Protein AF-A0A813APQ1-F1 (afdb_monomer)

Solvent-accessible surface area (backbone atoms only — not comparable to full-atom values): 7472 Å² total; per-residue (Å²): 134,88,80,84,84,88,79,77,81,49,75,68,54,46,51,52,50,48,47,60,55,52,60,73,43,93,73,84,52,81,82,40,48,66,54,53,52,49,53,39,50,47,52,50,38,53,44,54,50,46,31,73,78,56,47,75,82,68,55,54,75,66,51,56,49,48,33,51,58,37,24,62,55,40,30,55,52,50,48,64,72,63,60,79,78,65,80,90,48,66,66,58,57,50,52,47,46,50,51,16,41,51,54,22,46,36,74,70,49,53,74,83,46,53,78,72,54,49,60,51,48,52,55,58,61,73,105

pLDDT: mean 87.0, std 11.62, range [50.56, 97.75]

Radius of gyration: 16.37 Å; Cα contacts (8 Å, |Δi|>4): 85; chains: 1; bounding box: 33×30×63 Å

Organism: NCBI:txid1628268

Structure (mmCI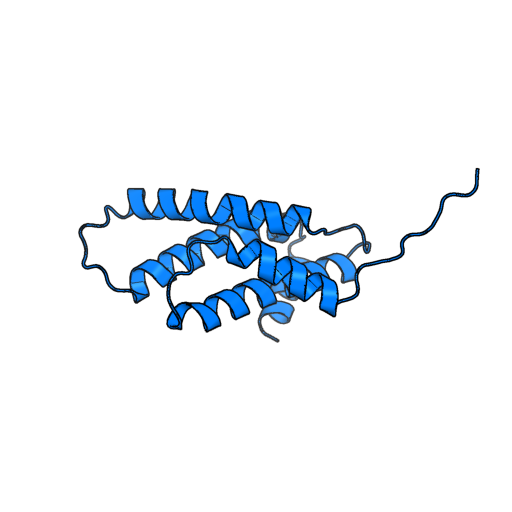F, N/CA/C/O backbone):
data_AF-A0A813APQ1-F1
#
_entry.id   AF-A0A813APQ1-F1
#
loop_
_atom_site.group_PDB
_atom_site.id
_atom_site.type_symbol
_atom_site.label_atom_id
_atom_site.label_alt_id
_atom_site.label_comp_id
_atom_site.label_asym_id
_atom_site.label_entity_id
_atom_site.label_seq_id
_atom_site.pdbx_PDB_ins_code
_atom_site.Cartn_x
_atom_site.Cartn_y
_atom_site.Cartn_z
_atom_site.occupancy
_atom_site.B_iso_or_equiv
_atom_site.auth_seq_id
_atom_site.auth_comp_id
_atom_site.auth_asym_id
_atom_site.auth_atom_id
_atom_site.pdbx_PDB_model_num
ATOM 1 N N . MET A 1 1 ? 0.433 4.811 -38.234 1.00 52.50 1 MET A N 1
ATOM 2 C CA . MET A 1 1 ? -0.232 5.358 -37.031 1.00 52.50 1 MET A CA 1
ATOM 3 C C . MET A 1 1 ? 0.845 5.677 -36.015 1.00 52.50 1 MET A C 1
ATOM 5 O O . MET A 1 1 ? 1.476 4.750 -35.530 1.00 52.50 1 MET A O 1
ATOM 9 N N . SER A 1 2 ? 1.111 6.953 -35.748 1.00 72.06 2 SER A N 1
ATOM 10 C CA . SER A 1 2 ? 1.995 7.348 -34.649 1.00 72.06 2 SER A CA 1
ATOM 11 C C . SER A 1 2 ? 1.192 7.307 -33.350 1.00 72.06 2 SER A C 1
ATOM 13 O O . SER A 1 2 ? 0.225 8.054 -33.196 1.00 72.06 2 SER A O 1
ATOM 15 N N . ALA A 1 3 ? 1.547 6.397 -32.447 1.00 77.12 3 ALA A N 1
ATOM 16 C CA . ALA A 1 3 ? 1.037 6.419 -31.083 1.00 77.12 3 ALA A CA 1
ATOM 17 C C . ALA A 1 3 ? 1.717 7.571 -30.324 1.00 77.12 3 ALA A C 1
ATOM 19 O O . ALA A 1 3 ? 2.928 7.750 -30.440 1.00 77.12 3 ALA A O 1
ATOM 20 N N . TRP A 1 4 ? 0.935 8.369 -29.598 1.00 83.00 4 TRP A N 1
ATOM 21 C CA . TRP A 1 4 ? 1.437 9.457 -28.758 1.00 83.00 4 TRP A CA 1
ATOM 22 C C . TRP A 1 4 ? 1.897 8.892 -27.411 1.00 83.00 4 TRP A C 1
ATOM 24 O O . TRP A 1 4 ? 1.174 8.099 -26.807 1.00 83.00 4 TRP A O 1
ATOM 34 N N . ASP A 1 5 ? 3.080 9.300 -26.949 1.00 82.94 5 ASP A N 1
ATOM 35 C CA . ASP A 1 5 ? 3.606 8.937 -25.632 1.00 82.94 5 ASP A CA 1
ATOM 36 C C . ASP A 1 5 ? 3.201 9.999 -24.598 1.00 82.94 5 ASP A C 1
ATOM 38 O O . ASP A 1 5 ? 3.593 11.162 -24.699 1.00 82.94 5 ASP A O 1
ATOM 42 N N . PHE A 1 6 ? 2.384 9.603 -23.620 1.00 79.81 6 PHE A N 1
ATOM 43 C CA . PHE A 1 6 ? 1.949 10.463 -22.512 1.00 79.81 6 PHE A CA 1
ATOM 44 C C . PHE A 1 6 ? 2.943 10.465 -21.338 1.00 79.81 6 PHE A C 1
ATOM 46 O O . PHE A 1 6 ? 2.725 11.168 -20.350 1.00 79.81 6 PHE A O 1
ATOM 53 N N . GLY A 1 7 ? 4.030 9.698 -21.438 1.00 81.44 7 GLY A N 1
ATOM 54 C CA . GLY A 1 7 ? 5.052 9.584 -20.412 1.00 81.44 7 GLY A CA 1
ATOM 55 C C . GLY A 1 7 ? 4.575 8.852 -19.157 1.00 81.44 7 GLY A C 1
ATOM 56 O O . GLY A 1 7 ? 3.597 8.102 -19.152 1.00 81.44 7 GLY A O 1
ATOM 57 N N . MET A 1 8 ? 5.308 9.067 -18.066 1.00 82.81 8 MET A N 1
ATOM 58 C CA . MET A 1 8 ? 5.075 8.430 -16.771 1.00 82.81 8 MET A CA 1
ATOM 59 C C . MET A 1 8 ? 4.820 9.477 -15.696 1.00 82.81 8 MET A C 1
ATOM 61 O O . MET A 1 8 ? 5.394 10.564 -15.724 1.00 82.81 8 MET A O 1
ATOM 65 N N . LEU A 1 9 ? 4.011 9.111 -14.702 1.00 87.44 9 LEU A N 1
ATOM 66 C CA . LEU A 1 9 ? 3.834 9.923 -13.502 1.00 87.44 9 LEU A CA 1
ATOM 67 C C . LEU A 1 9 ? 5.179 10.138 -12.807 1.00 87.44 9 LEU A C 1
ATOM 69 O O . LEU A 1 9 ? 5.911 9.182 -12.537 1.00 87.44 9 LEU A O 1
ATOM 73 N N . SER A 1 10 ? 5.479 11.386 -12.453 1.00 91.44 10 SER A N 1
ATOM 74 C CA . SER A 1 10 ? 6.609 11.659 -11.569 1.00 91.44 10 SER A CA 1
ATOM 75 C C . SER A 1 10 ? 6.356 11.058 -10.181 1.00 91.44 10 SER A C 1
ATOM 77 O O . SER A 1 10 ? 5.212 10.940 -9.733 1.00 91.44 10 SER A O 1
ATOM 79 N N . LYS A 1 11 ? 7.426 10.742 -9.437 1.00 91.94 11 LYS A N 1
ATOM 80 C CA . LYS A 1 11 ? 7.318 10.242 -8.050 1.00 91.94 11 LYS A CA 1
ATOM 81 C C . LYS A 1 11 ? 6.492 11.180 -7.155 1.00 91.94 11 LYS A C 1
ATOM 83 O O . LYS A 1 11 ? 5.757 10.730 -6.278 1.00 91.94 11 LYS A O 1
ATOM 88 N N . THR A 1 12 ? 6.589 12.489 -7.391 1.00 95.38 12 THR A N 1
ATOM 89 C CA . THR A 1 12 ? 5.837 13.516 -6.657 1.00 95.38 12 THR A CA 1
ATOM 90 C C . THR A 1 12 ? 4.345 13.468 -6.976 1.00 95.38 12 THR A C 1
ATOM 92 O O . THR A 1 12 ? 3.521 13.558 -6.065 1.00 95.38 12 THR A O 1
ATOM 95 N N . GLU A 1 13 ? 3.978 13.319 -8.248 1.00 95.25 13 GLU A N 1
ATOM 96 C CA . GLU A 1 13 ? 2.577 13.187 -8.654 1.00 95.25 13 GLU A CA 1
ATOM 97 C C . GLU A 1 13 ? 1.985 11.870 -8.171 1.00 95.25 13 GLU A C 1
ATOM 99 O O . GLU A 1 13 ? 0.897 11.871 -7.599 1.00 95.25 13 GLU A O 1
ATOM 104 N N . GLU A 1 14 ? 2.718 10.764 -8.314 1.00 95.56 14 GLU A N 1
ATOM 105 C CA . GLU A 1 14 ? 2.303 9.469 -7.784 1.00 95.56 14 GLU A CA 1
ATOM 106 C C . GLU A 1 14 ? 2.024 9.561 -6.283 1.00 95.56 14 GLU A C 1
ATOM 108 O O . GLU A 1 14 ? 0.930 9.205 -5.849 1.00 95.56 14 GLU A O 1
ATOM 113 N N . LYS A 1 15 ? 2.947 10.131 -5.496 1.00 96.50 15 LYS A N 1
ATOM 114 C CA . LYS A 1 15 ? 2.739 10.355 -4.059 1.00 96.50 15 LYS A CA 1
ATOM 115 C C . LYS A 1 15 ? 1.456 11.138 -3.778 1.00 96.50 15 LYS A C 1
ATOM 117 O O . LYS A 1 15 ? 0.695 10.735 -2.900 1.00 96.50 15 LYS A O 1
ATOM 122 N N . ARG A 1 16 ? 1.179 12.212 -4.526 1.00 96.25 16 ARG A N 1
ATOM 123 C CA . ARG A 1 16 ? -0.061 12.998 -4.373 1.00 96.25 16 ARG A CA 1
ATOM 124 C C . ARG A 1 16 ? -1.306 12.163 -4.670 1.00 96.25 16 ARG A C 1
ATOM 126 O O . ARG A 1 16 ? -2.271 12.229 -3.911 1.00 96.25 16 ARG A O 1
ATOM 133 N N . TYR A 1 17 ? -1.284 11.351 -5.726 1.00 96.88 17 TYR A N 1
ATOM 134 C CA . TYR A 1 17 ? -2.394 10.453 -6.042 1.00 96.88 17 TYR A CA 1
ATOM 135 C C . TYR A 1 17 ? -2.588 9.379 -4.971 1.00 96.88 17 TYR A C 1
ATOM 137 O O . TYR A 1 17 ? -3.720 9.160 -4.545 1.00 96.88 17 TYR A O 1
ATOM 145 N N . VAL A 1 18 ? -1.514 8.750 -4.484 1.00 97.12 18 VAL A N 1
ATOM 146 C CA . VAL A 1 18 ? -1.593 7.768 -3.392 1.00 97.12 18 VAL A CA 1
ATOM 147 C C . VAL A 1 18 ? -2.183 8.405 -2.135 1.00 97.12 18 VAL A C 1
ATOM 149 O O . VAL A 1 18 ? -3.128 7.864 -1.564 1.00 97.12 18 VAL A O 1
ATOM 152 N N . GLN A 1 19 ? -1.704 9.590 -1.748 1.00 95.19 19 GLN A N 1
ATOM 153 C CA . GLN A 1 19 ? -2.250 10.350 -0.621 1.00 95.19 19 GLN A CA 1
ATOM 154 C C . GLN A 1 19 ? -3.746 10.621 -0.785 1.00 95.19 19 GLN A C 1
ATOM 156 O O . GLN A 1 19 ? -4.510 10.369 0.146 1.00 95.19 19 GLN A O 1
ATOM 161 N N . ALA A 1 20 ? -4.166 11.103 -1.957 1.00 93.94 20 ALA A N 1
ATOM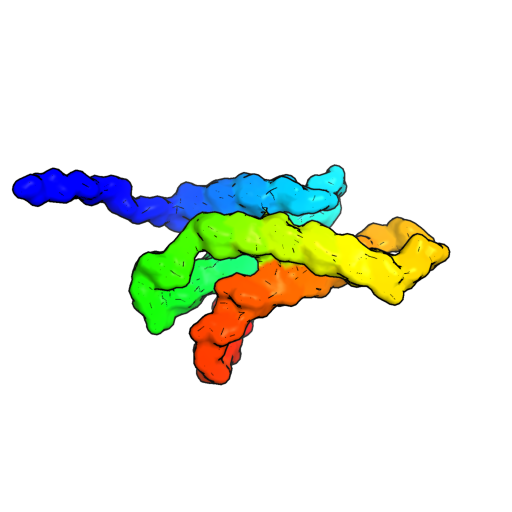 162 C CA . ALA A 1 20 ? -5.562 11.416 -2.241 1.00 93.94 20 ALA A CA 1
ATOM 163 C C . ALA A 1 20 ? -6.457 10.168 -2.221 1.00 93.94 20 ALA A C 1
ATOM 165 O O . ALA A 1 20 ? -7.552 10.213 -1.667 1.00 93.94 20 ALA A O 1
ATOM 166 N N . ILE A 1 21 ? -5.988 9.045 -2.779 1.00 95.50 21 ILE A N 1
ATOM 167 C CA . ILE A 1 21 ? -6.732 7.779 -2.778 1.00 95.50 21 ILE A CA 1
ATOM 168 C C . ILE A 1 21 ? -6.887 7.250 -1.352 1.00 95.50 21 ILE A C 1
ATOM 170 O O . ILE A 1 21 ? -7.990 6.877 -0.961 1.00 95.50 21 ILE A O 1
ATOM 174 N N . LEU A 1 22 ? -5.806 7.238 -0.569 1.00 93.25 22 LEU A N 1
ATOM 175 C CA . LEU A 1 22 ? -5.847 6.730 0.800 1.00 93.25 22 LEU A CA 1
ATOM 176 C C . LEU A 1 22 ? -6.571 7.682 1.755 1.00 93.25 22 LEU A C 1
ATOM 178 O O . LEU A 1 22 ? -7.113 7.220 2.745 1.00 93.25 22 LEU A O 1
ATOM 182 N N . LYS A 1 23 ? -6.683 8.981 1.450 1.00 89.12 23 LYS A N 1
ATOM 183 C CA . LYS A 1 23 ? -7.474 9.931 2.255 1.00 89.12 23 LYS A CA 1
ATOM 184 C C . LYS A 1 23 ? -8.959 9.541 2.367 1.00 89.12 23 LYS A C 1
ATOM 186 O O . LYS A 1 23 ? -9.626 10.001 3.281 1.00 89.12 23 LYS A O 1
ATOM 191 N N . ALA A 1 24 ? -9.471 8.705 1.459 1.00 81.31 24 ALA A N 1
ATOM 192 C CA . ALA A 1 24 ? -10.844 8.193 1.506 1.00 81.31 24 ALA A CA 1
ATOM 193 C C . ALA A 1 24 ? -11.073 7.099 2.568 1.00 81.31 24 ALA A C 1
ATOM 195 O O . ALA A 1 24 ? -12.212 6.695 2.797 1.00 81.31 24 ALA A O 1
ATOM 196 N N . LEU A 1 25 ? -10.010 6.589 3.192 1.00 85.75 25 LEU A N 1
ATOM 197 C CA . LEU A 1 25 ? -10.117 5.711 4.354 1.00 85.75 25 LEU A CA 1
ATOM 198 C C . LEU A 1 25 ? -10.644 6.507 5.566 1.00 85.75 25 LEU A C 1
ATOM 200 O O . LEU A 1 25 ? -10.528 7.732 5.569 1.00 85.75 25 LEU A O 1
ATOM 204 N N . PRO A 1 26 ? -11.220 5.846 6.587 1.00 74.06 26 PRO A N 1
ATOM 205 C CA . PRO A 1 26 ? -11.960 6.494 7.680 1.00 74.06 26 PRO A CA 1
ATOM 206 C C . PRO A 1 26 ? -11.091 7.275 8.694 1.00 74.06 26 PRO A C 1
ATOM 208 O O . PRO A 1 26 ? -11.386 7.273 9.882 1.00 74.06 26 PRO A O 1
ATOM 211 N N . PHE A 1 27 ? -10.042 7.967 8.236 1.00 68.94 27 PHE A N 1
ATOM 212 C CA . PHE A 1 27 ? -9.195 8.845 9.039 1.00 68.94 27 PHE A CA 1
ATOM 213 C C . PHE A 1 27 ? -9.961 10.130 9.399 1.00 68.94 27 PHE A C 1
ATOM 215 O O . PHE A 1 27 ? -10.104 11.019 8.556 1.00 68.94 27 PHE A O 1
ATOM 222 N N . GLN A 1 28 ? -10.493 10.241 10.612 1.00 55.94 28 GLN A N 1
ATOM 223 C CA . GLN A 1 28 ? -11.249 11.417 11.050 1.00 55.94 28 GLN A CA 1
ATOM 224 C C . GLN A 1 28 ? -10.471 12.326 12.008 1.00 55.94 28 GLN A C 1
ATOM 226 O O . GLN A 1 28 ? -10.860 13.483 12.165 1.00 55.94 28 GLN A O 1
ATOM 231 N N . SER A 1 29 ? -9.357 11.882 12.602 1.00 62.94 29 SER A N 1
ATOM 232 C CA . SER A 1 29 ? -8.636 12.682 13.606 1.00 62.94 29 SER A CA 1
ATOM 233 C C . SER A 1 29 ? -7.240 13.151 13.166 1.00 62.94 29 SER A C 1
ATOM 235 O O . SER A 1 29 ? -6.583 12.576 12.297 1.00 62.94 29 SER A O 1
ATOM 237 N N . LEU A 1 30 ? -6.750 14.239 13.779 1.00 56.84 30 LEU A N 1
ATOM 238 C CA . LEU A 1 30 ? -5.399 14.766 13.527 1.00 56.84 30 LEU A CA 1
ATOM 239 C C . LEU A 1 30 ? -4.297 13.791 13.976 1.00 56.84 30 LEU A C 1
ATOM 241 O O . LEU A 1 30 ? -3.208 13.834 13.402 1.00 56.84 30 LEU A O 1
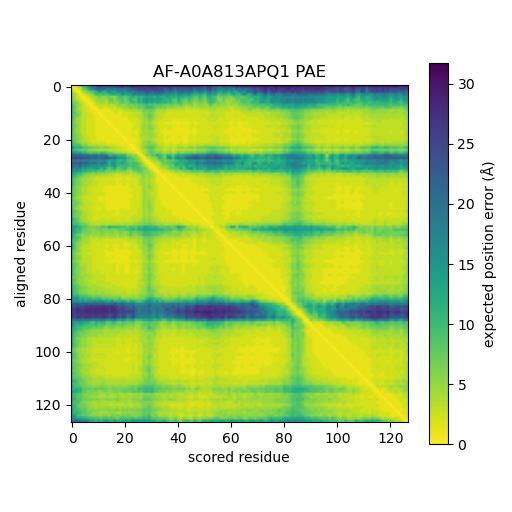ATOM 245 N N . GLU A 1 31 ? -4.592 12.925 14.950 1.00 61.12 31 GLU A N 1
ATOM 246 C CA . GLU A 1 31 ? -3.718 11.854 15.455 1.00 61.12 31 GLU A CA 1
ATOM 247 C C . GLU A 1 31 ? -3.546 10.711 14.449 1.00 61.12 31 GLU A C 1
ATOM 249 O O . GLU A 1 31 ? -2.581 9.958 14.514 1.00 61.12 31 GLU A O 1
ATOM 254 N N . GLU A 1 32 ? -4.440 10.608 13.467 1.00 66.19 32 GLU A N 1
ATOM 255 C CA . GLU A 1 32 ? -4.366 9.614 12.396 1.00 66.19 32 GLU A CA 1
ATOM 256 C C . GLU A 1 32 ? -3.538 10.108 11.197 1.00 66.19 32 GLU A C 1
ATOM 258 O O . GLU A 1 32 ? -3.243 9.334 10.285 1.00 66.19 32 GLU A O 1
ATOM 263 N N . ARG A 1 33 ? -3.077 11.373 11.198 1.00 77.50 33 ARG A N 1
ATOM 264 C CA . ARG A 1 33 ? -2.176 11.900 10.151 1.00 77.50 33 ARG A CA 1
ATOM 265 C C . ARG A 1 33 ? -0.838 11.152 10.067 1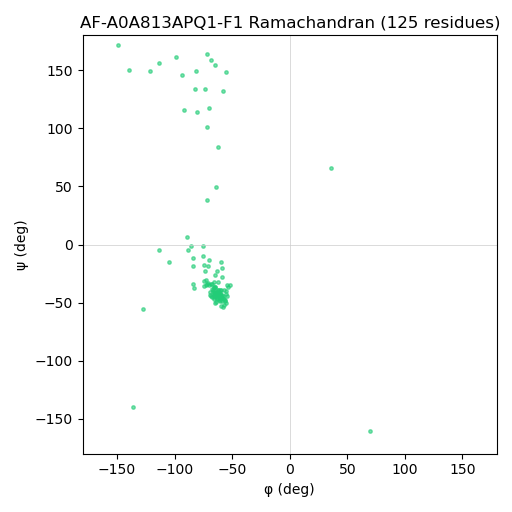.00 77.50 33 ARG A C 1
ATOM 267 O O . ARG A 1 33 ? -0.455 10.808 8.949 1.00 77.50 33 ARG A O 1
ATOM 274 N N . PRO A 1 34 ? -0.129 10.856 11.176 1.00 85.50 34 PRO A N 1
ATOM 275 C CA . PRO A 1 34 ? 1.051 9.991 11.143 1.00 85.50 34 PRO A CA 1
ATOM 276 C C . PRO A 1 34 ? 0.759 8.618 10.530 1.00 85.50 34 PRO A C 1
ATOM 278 O O . PRO A 1 34 ? 1.547 8.124 9.724 1.00 85.50 34 PRO A O 1
ATOM 281 N N . MET A 1 35 ? -0.402 8.032 10.842 1.00 86.62 35 MET A N 1
ATOM 282 C CA . MET A 1 35 ? -0.810 6.740 10.294 1.00 86.62 35 MET A CA 1
ATOM 283 C C . MET A 1 35 ? -1.078 6.814 8.788 1.00 86.62 35 MET A C 1
ATOM 285 O O . MET A 1 35 ? -0.581 5.972 8.044 1.00 86.62 35 MET A O 1
ATOM 289 N N . HIS A 1 36 ? -1.794 7.837 8.314 1.00 90.19 36 HIS A N 1
ATOM 290 C CA . HIS A 1 36 ? -1.994 8.071 6.879 1.00 90.19 36 HIS A CA 1
ATOM 291 C C . HIS A 1 36 ? -0.657 8.221 6.146 1.00 90.19 36 HIS A C 1
ATOM 293 O O . HIS A 1 36 ? -0.438 7.555 5.134 1.00 90.19 36 HIS A O 1
ATOM 299 N N . CYS A 1 37 ? 0.267 9.022 6.687 1.00 91.19 37 CYS A N 1
ATOM 300 C CA . CYS A 1 37 ? 1.612 9.174 6.134 1.00 91.19 37 CYS A CA 1
ATOM 301 C C . CYS A 1 37 ? 2.360 7.837 6.066 1.00 91.19 37 CYS A C 1
ATOM 303 O O . CYS A 1 37 ? 2.946 7.530 5.030 1.00 91.19 37 CYS A O 1
ATOM 305 N N . CYS A 1 38 ? 2.298 7.026 7.126 1.00 91.75 38 CYS A N 1
ATOM 306 C CA . CYS A 1 38 ? 2.896 5.692 7.157 1.00 91.75 38 CYS A CA 1
ATOM 307 C C . CYS A 1 38 ? 2.300 4.779 6.074 1.00 91.75 38 CYS A C 1
ATOM 309 O O . CYS A 1 38 ? 3.034 4.202 5.276 1.00 91.75 38 CYS A O 1
ATOM 311 N N . MET A 1 39 ? 0.970 4.717 5.956 1.00 94.00 39 MET A N 1
ATOM 312 C CA . MET A 1 39 ? 0.300 3.912 4.929 1.00 94.00 39 MET A CA 1
ATOM 313 C C . MET A 1 39 ? 0.670 4.344 3.506 1.00 94.00 39 ME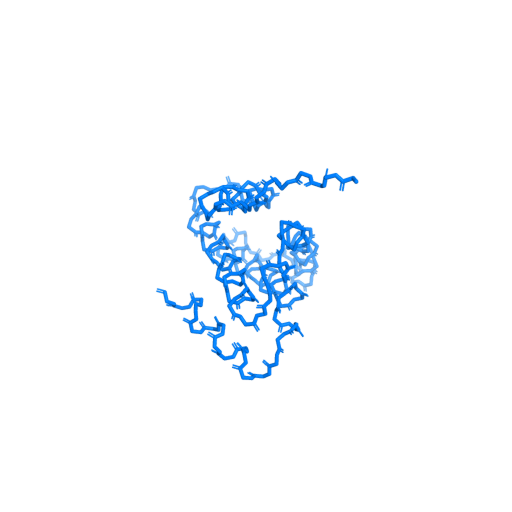T A C 1
ATOM 315 O O . MET A 1 39 ? 0.881 3.501 2.633 1.00 94.00 39 MET A O 1
ATOM 319 N N . VAL A 1 40 ? 0.787 5.653 3.268 1.00 95.56 40 VAL A N 1
ATOM 320 C CA . VAL A 1 40 ? 1.271 6.198 1.993 1.00 95.56 40 VAL A CA 1
ATOM 321 C C . VAL A 1 40 ? 2.703 5.740 1.723 1.00 95.56 40 VAL A C 1
ATOM 323 O O . VAL A 1 40 ? 2.973 5.259 0.623 1.00 95.56 40 VAL A O 1
ATOM 326 N N . SER A 1 41 ? 3.604 5.854 2.703 1.00 95.69 41 SER A N 1
ATOM 327 C CA . SER A 1 41 ? 4.996 5.409 2.566 1.00 95.69 41 SER A CA 1
ATOM 328 C C . SER A 1 41 ? 5.087 3.916 2.254 1.00 95.69 41 SER A C 1
ATOM 330 O O . SER A 1 41 ? 5.778 3.546 1.312 1.00 95.69 41 SER A O 1
ATOM 332 N N . VAL A 1 42 ? 4.316 3.071 2.946 1.00 97.12 42 VAL A N 1
ATOM 333 C CA . VAL A 1 42 ? 4.274 1.619 2.696 1.00 97.12 42 VAL A CA 1
ATOM 334 C C . VAL A 1 42 ? 3.811 1.304 1.271 1.00 97.12 42 VAL A C 1
ATOM 336 O O . VAL A 1 42 ? 4.418 0.475 0.594 1.00 97.12 42 VAL A O 1
ATOM 339 N N . VAL A 1 43 ? 2.757 1.966 0.778 1.00 97.44 43 VAL A N 1
ATOM 340 C CA . VAL A 1 43 ? 2.279 1.760 -0.601 1.00 97.44 43 VAL A CA 1
ATOM 341 C C . VAL A 1 43 ? 3.325 2.203 -1.625 1.00 97.44 43 VAL A C 1
ATOM 343 O O . VAL A 1 43 ? 3.549 1.495 -2.607 1.00 97.44 43 VAL A O 1
ATOM 346 N N . LEU A 1 44 ? 3.991 3.337 -1.400 1.00 96.88 44 LEU A N 1
ATOM 347 C CA . LEU A 1 44 ? 5.050 3.819 -2.290 1.00 96.88 44 LEU A CA 1
ATOM 348 C C . LEU A 1 44 ? 6.279 2.905 -2.273 1.00 96.88 44 LEU A C 1
ATOM 350 O O . LEU A 1 44 ? 6.827 2.636 -3.338 1.00 96.88 44 LEU A O 1
ATOM 354 N N . ALA A 1 45 ? 6.667 2.375 -1.111 1.00 96.12 45 ALA A N 1
ATOM 355 C CA . ALA A 1 45 ? 7.721 1.369 -0.995 1.00 96.12 45 ALA A CA 1
ATOM 356 C C . ALA A 1 45 ? 7.359 0.104 -1.788 1.00 96.12 45 ALA A C 1
ATOM 358 O O . ALA A 1 45 ? 8.152 -0.364 -2.601 1.00 96.12 45 ALA A O 1
ATOM 359 N N . CYS A 1 46 ? 6.118 -0.386 -1.663 1.00 96.38 46 CYS A N 1
ATOM 360 C CA . CYS A 1 46 ? 5.627 -1.508 -2.469 1.00 96.38 46 CYS A CA 1
ATOM 361 C C . CYS A 1 46 ? 5.698 -1.214 -3.975 1.00 96.38 46 CYS A C 1
ATOM 363 O O . CYS A 1 46 ? 6.105 -2.079 -4.749 1.00 96.38 46 CYS A O 1
ATOM 365 N N . HIS A 1 47 ? 5.309 -0.007 -4.399 1.00 95.88 47 HIS A N 1
ATOM 366 C CA . HIS A 1 47 ? 5.375 0.397 -5.802 1.00 95.88 47 HIS A CA 1
ATOM 367 C C . HIS A 1 47 ? 6.817 0.455 -6.316 1.00 95.88 47 HIS A C 1
ATOM 369 O O . HIS A 1 47 ? 7.114 -0.120 -7.362 1.00 95.88 47 HIS A O 1
ATOM 375 N N . ASN A 1 48 ? 7.709 1.121 -5.582 1.00 94.06 48 ASN A N 1
ATOM 376 C CA . ASN A 1 48 ? 9.120 1.244 -5.941 1.00 94.06 48 ASN A CA 1
ATOM 377 C C . ASN A 1 48 ? 9.779 -0.131 -6.054 1.00 94.06 48 ASN A C 1
ATOM 379 O O . ASN A 1 48 ? 10.394 -0.427 -7.075 1.00 94.06 48 ASN A O 1
ATOM 383 N N . PHE A 1 49 ? 9.569 -0.983 -5.051 1.00 95.00 49 PHE A N 1
ATOM 384 C CA . PHE A 1 49 ? 10.130 -2.325 -5.005 1.00 95.00 49 PHE A CA 1
ATOM 385 C C . PHE A 1 49 ? 9.622 -3.210 -6.152 1.00 95.00 49 PHE A C 1
ATOM 387 O O . PHE A 1 49 ? 10.389 -3.873 -6.843 1.00 95.00 49 PHE A O 1
ATOM 394 N N . LEU A 1 50 ? 8.313 -3.212 -6.420 1.00 93.88 50 LEU A N 1
ATOM 395 C CA . LEU A 1 50 ? 7.769 -4.018 -7.515 1.00 93.88 50 LEU A CA 1
ATOM 396 C C . LEU A 1 50 ? 8.246 -3.544 -8.891 1.00 93.88 50 LEU A C 1
ATOM 398 O O . LEU A 1 50 ? 8.404 -4.388 -9.771 1.00 93.88 50 LEU A O 1
ATOM 402 N N . ARG A 1 51 ? 8.486 -2.239 -9.074 1.00 92.19 51 ARG A N 1
ATOM 403 C CA . ARG A 1 51 ? 9.089 -1.703 -10.304 1.00 92.19 51 ARG A CA 1
ATOM 404 C C . ARG A 1 51 ? 10.572 -2.033 -10.421 1.00 92.19 51 ARG A C 1
ATOM 406 O O . ARG A 1 51 ? 11.021 -2.249 -11.535 1.00 92.19 51 ARG A O 1
ATOM 413 N N . SER A 1 52 ? 11.323 -2.070 -9.317 1.00 91.62 52 SER A N 1
ATOM 414 C CA . SER A 1 52 ? 12.743 -2.445 -9.361 1.00 91.62 52 SER A CA 1
ATOM 415 C C . SER A 1 52 ? 12.941 -3.931 -9.655 1.00 91.62 52 SER A C 1
ATOM 417 O O . SER A 1 52 ? 13.902 -4.299 -10.318 1.00 91.62 52 SER A O 1
ATOM 419 N N . GLU A 1 53 ? 12.027 -4.778 -9.183 1.00 90.06 53 GLU A N 1
ATOM 420 C CA . GLU A 1 53 ? 12.075 -6.229 -9.394 1.00 90.06 53 GLU A CA 1
ATOM 421 C C . GLU A 1 53 ? 11.469 -6.688 -10.730 1.00 90.06 53 GLU A C 1
ATOM 423 O O . GLU A 1 53 ? 11.692 -7.824 -11.147 1.00 90.06 53 GLU A O 1
ATOM 428 N N . ASN A 1 54 ? 10.648 -5.854 -11.374 1.00 85.69 54 ASN A N 1
ATOM 429 C CA . ASN A 1 54 ? 9.921 -6.203 -12.597 1.00 85.69 54 ASN A CA 1
ATOM 430 C C . ASN A 1 54 ? 9.998 -5.051 -13.617 1.00 85.69 54 ASN A C 1
ATOM 432 O O . ASN A 1 54 ? 11.043 -4.439 -13.797 1.00 85.69 54 ASN A O 1
ATOM 436 N N . ASP A 1 55 ? 8.893 -4.780 -14.313 1.00 85.25 55 ASP A N 1
ATOM 437 C CA . ASP A 1 55 ? 8.741 -3.644 -15.218 1.00 85.25 55 ASP A CA 1
ATOM 438 C C . ASP A 1 55 ? 8.004 -2.483 -14.526 1.00 85.25 55 ASP A C 1
ATOM 440 O O . ASP A 1 55 ? 7.274 -2.658 -13.547 1.00 85.25 55 ASP A O 1
ATOM 444 N N . ILE A 1 56 ? 8.139 -1.282 -15.079 1.00 82.38 56 ILE A N 1
ATOM 445 C CA . ILE A 1 56 ? 7.470 -0.053 -14.650 1.00 82.38 56 ILE A CA 1
ATOM 446 C C . ILE A 1 56 ? 5.946 -0.245 -14.576 1.00 82.38 56 ILE A C 1
ATOM 448 O O . ILE A 1 56 ? 5.298 0.266 -13.656 1.00 82.38 56 ILE A O 1
ATOM 452 N N . ALA A 1 57 ? 5.382 -1.023 -15.507 1.00 85.44 57 ALA A N 1
ATOM 453 C CA . ALA A 1 57 ? 3.959 -1.345 -15.573 1.00 85.44 57 ALA A CA 1
ATOM 454 C C . ALA A 1 57 ? 3.492 -2.373 -14.520 1.00 85.44 57 ALA A C 1
ATOM 456 O O . ALA A 1 57 ? 2.303 -2.691 -14.459 1.00 85.44 57 ALA A O 1
ATOM 457 N N . ALA A 1 58 ? 4.387 -2.896 -13.671 1.00 88.81 58 ALA A N 1
ATOM 458 C CA . ALA A 1 58 ? 4.041 -3.899 -12.665 1.00 88.81 58 ALA A CA 1
ATOM 459 C C . ALA A 1 58 ? 3.049 -3.386 -11.609 1.00 88.81 58 ALA A C 1
ATOM 461 O O . ALA A 1 58 ? 2.359 -4.184 -10.972 1.00 88.81 58 ALA A O 1
ATOM 462 N N . VAL A 1 59 ? 2.963 -2.076 -11.399 1.00 94.50 59 VAL A N 1
ATOM 463 C CA . VAL A 1 59 ? 2.088 -1.455 -10.396 1.00 94.50 59 VAL A CA 1
ATOM 464 C C . VAL A 1 59 ? 1.449 -0.193 -10.945 1.00 94.50 59 VAL A C 1
ATOM 466 O O . VAL A 1 59 ? 2.022 0.519 -11.770 1.00 94.50 59 VAL A O 1
ATOM 469 N N . SER A 1 60 ? 0.253 0.112 -10.454 1.00 94.69 60 SER A N 1
ATOM 470 C CA . SER A 1 60 ? -0.494 1.295 -10.868 1.00 94.69 60 SER A CA 1
ATOM 471 C C . SER A 1 60 ? -1.374 1.836 -9.745 1.00 94.69 60 SER A C 1
ATOM 473 O O . SER A 1 60 ? -1.625 1.181 -8.736 1.00 94.69 60 SER A O 1
ATOM 475 N N . LEU A 1 61 ? -1.961 3.016 -9.958 1.00 96.06 61 LEU A N 1
ATOM 476 C CA . LEU A 1 61 ? -2.963 3.582 -9.046 1.00 96.06 61 LEU A CA 1
ATOM 477 C C . LEU A 1 61 ? -4.211 2.690 -8.880 1.00 96.06 61 LEU A C 1
ATOM 479 O O . LEU A 1 61 ? -4.978 2.870 -7.931 1.00 96.06 61 LEU A O 1
ATOM 483 N N . ARG A 1 62 ? -4.415 1.694 -9.757 1.00 95.81 62 ARG A N 1
ATOM 484 C CA . ARG A 1 62 ? -5.453 0.671 -9.579 1.00 95.81 62 ARG A CA 1
ATOM 485 C C . ARG A 1 62 ? -5.166 -0.214 -8.365 1.00 95.81 62 ARG A C 1
ATOM 487 O O . ARG A 1 62 ? -6.107 -0.556 -7.654 1.00 95.81 62 ARG A O 1
ATOM 494 N N . ASP A 1 63 ? -3.906 -0.547 -8.097 1.00 96.75 63 ASP A N 1
ATOM 495 C CA . ASP A 1 63 ? -3.517 -1.339 -6.924 1.00 96.75 63 ASP A CA 1
ATOM 496 C C . ASP A 1 63 ? -3.786 -0.556 -5.634 1.00 96.75 63 ASP A C 1
ATOM 498 O O . ASP A 1 63 ? -4.398 -1.068 -4.697 1.00 96.75 63 ASP A O 1
ATOM 502 N N . VAL A 1 64 ? -3.479 0.741 -5.643 1.00 97.75 64 VAL A N 1
ATOM 503 C CA . VAL A 1 64 ? -3.800 1.665 -4.546 1.00 97.75 64 VAL A CA 1
ATOM 504 C C . VAL A 1 64 ? -5.311 1.760 -4.316 1.00 97.75 64 VAL A C 1
ATOM 506 O O . VAL A 1 64 ? -5.771 1.707 -3.176 1.00 97.75 64 VAL A O 1
ATOM 509 N N . ARG A 1 65 ? -6.118 1.831 -5.385 1.00 97.12 65 ARG A N 1
ATOM 510 C CA . ARG A 1 65 ? -7.585 1.783 -5.272 1.00 97.12 65 ARG A CA 1
ATOM 511 C C . ARG A 1 65 ? -8.066 0.460 -4.673 1.00 97.12 65 ARG A C 1
ATOM 513 O O . ARG A 1 65 ? -8.993 0.468 -3.869 1.00 97.12 65 ARG A O 1
ATOM 520 N N . ARG A 1 66 ? -7.450 -0.673 -5.028 1.00 96.75 66 ARG A N 1
ATOM 521 C CA . ARG A 1 66 ? -7.779 -1.973 -4.421 1.00 96.75 66 ARG A CA 1
ATOM 522 C C . ARG A 1 66 ? -7.483 -1.969 -2.925 1.00 96.75 66 ARG A C 1
ATOM 524 O O . ARG A 1 66 ? -8.339 -2.412 -2.168 1.00 96.75 66 ARG A O 1
ATOM 531 N N . VAL A 1 67 ? -6.352 -1.403 -2.493 1.00 97.31 67 VAL A N 1
ATOM 532 C CA . VAL A 1 67 ? -6.069 -1.195 -1.061 1.00 97.31 67 VAL A CA 1
ATOM 533 C C . VAL A 1 67 ? -7.179 -0.364 -0.412 1.00 97.31 67 VAL A C 1
ATOM 535 O O . VAL A 1 67 ? -7.779 -0.815 0.559 1.00 97.31 67 VAL A O 1
ATOM 538 N N . ALA A 1 68 ? -7.523 0.791 -0.990 1.00 95.62 68 ALA A N 1
ATOM 539 C CA . ALA A 1 68 ? -8.564 1.672 -0.458 1.00 95.62 68 ALA A CA 1
ATOM 540 C C . ALA A 1 68 ? -9.950 1.005 -0.348 1.00 95.62 68 ALA A C 1
ATOM 542 O O . ALA A 1 68 ? -10.730 1.359 0.529 1.00 95.62 68 ALA A O 1
ATOM 543 N N . ASN A 1 69 ? -10.246 0.018 -1.198 1.00 95.69 69 ASN A N 1
ATOM 544 C CA . ASN A 1 69 ? -11.490 -0.751 -1.136 1.00 95.69 69 ASN A CA 1
ATOM 545 C C . ASN A 1 69 ? -11.429 -1.901 -0.116 1.00 95.69 69 ASN A C 1
ATOM 547 O O . ASN A 1 69 ? -12.424 -2.195 0.548 1.00 95.69 69 ASN A O 1
ATOM 551 N N . LEU A 1 70 ? -10.279 -2.573 0.002 1.00 96.69 70 LEU A N 1
ATOM 552 C CA . LEU A 1 70 ? -10.108 -3.725 0.889 1.00 96.69 70 LEU A CA 1
ATOM 553 C C . LEU A 1 70 ? -10.009 -3.316 2.359 1.00 96.69 70 LEU A C 1
ATOM 555 O O . LEU A 1 70 ? -10.526 -4.030 3.214 1.00 96.69 70 LEU A O 1
ATOM 559 N N . VAL A 1 71 ? -9.392 -2.174 2.666 1.00 95.69 71 VAL A N 1
ATOM 560 C CA . VAL A 1 71 ? -9.213 -1.735 4.058 1.00 95.69 71 VAL A CA 1
ATOM 561 C C . VAL A 1 71 ? -10.549 -1.566 4.790 1.00 95.69 71 VAL A C 1
ATOM 563 O O . VAL A 1 71 ? -10.715 -2.218 5.818 1.00 95.69 71 VAL A O 1
ATOM 566 N N . PRO A 1 72 ? -11.548 -0.813 4.284 1.00 92.94 72 PRO A N 1
ATOM 567 C CA . PRO A 1 72 ? -12.845 -0.705 4.955 1.00 92.94 72 PRO A CA 1
ATOM 568 C C . PRO A 1 72 ? -13.585 -2.043 5.055 1.00 92.94 72 PRO A C 1
ATOM 570 O O . PRO A 1 72 ? -14.322 -2.276 6.010 1.00 92.94 72 PRO A O 1
ATOM 573 N N . TYR A 1 73 ? -13.404 -2.935 4.075 1.00 94.12 73 TYR A N 1
ATOM 574 C CA . TYR A 1 73 ? -13.994 -4.272 4.112 1.00 94.12 73 TYR A CA 1
ATOM 575 C C . TYR A 1 73 ? -13.425 -5.109 5.265 1.00 94.12 73 TYR A C 1
ATOM 577 O O . TYR A 1 73 ? -14.190 -5.662 6.058 1.00 94.12 73 TYR A O 1
ATOM 585 N N . TYR A 1 74 ? -12.097 -5.179 5.387 1.00 94.12 74 TYR A N 1
ATOM 586 C CA . TYR A 1 74 ? -11.452 -5.930 6.462 1.00 94.12 74 TYR A CA 1
ATOM 587 C C . 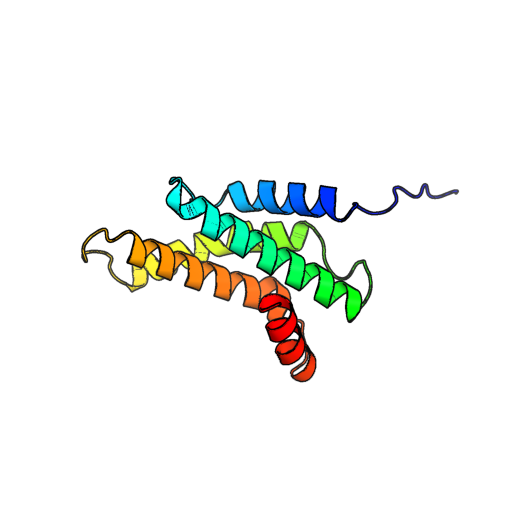TYR A 1 74 ? -11.632 -5.272 7.822 1.00 94.12 74 TYR A C 1
ATOM 589 O O . TYR A 1 74 ? -11.818 -5.995 8.794 1.00 94.12 74 TYR A O 1
ATOM 597 N N . LEU A 1 75 ? -11.647 -3.940 7.890 1.00 91.75 75 LEU A N 1
ATOM 598 C CA . LEU A 1 75 ? -11.923 -3.215 9.124 1.00 91.75 75 LEU A CA 1
ATOM 599 C C . LEU A 1 75 ? -13.292 -3.613 9.689 1.00 91.75 75 LEU A C 1
ATOM 601 O O . LEU A 1 75 ? -13.341 -4.149 10.788 1.00 91.75 75 LEU A O 1
ATOM 605 N N . ARG A 1 76 ? -14.367 -3.518 8.892 1.00 90.50 76 ARG A N 1
ATOM 606 C CA . ARG A 1 76 ? -15.714 -3.942 9.324 1.00 90.50 76 ARG A CA 1
ATOM 607 C C . ARG A 1 76 ? -15.771 -5.401 9.767 1.00 90.50 76 ARG A C 1
ATOM 609 O O . ARG A 1 76 ? -16.460 -5.743 10.724 1.00 90.50 76 ARG A O 1
ATOM 616 N N . LYS A 1 77 ? -15.055 -6.284 9.064 1.00 91.56 77 LYS A N 1
ATOM 617 C CA . LYS A 1 77 ? -14.993 -7.705 9.426 1.00 91.56 77 LYS A CA 1
ATOM 618 C C . LYS A 1 77 ? -14.298 -7.911 10.773 1.00 91.56 77 LYS A C 1
ATOM 620 O O . LYS A 1 77 ? -14.780 -8.697 11.582 1.00 91.56 77 LYS A O 1
ATOM 625 N N . LEU A 1 78 ? -13.185 -7.218 11.006 1.00 89.69 78 LEU A N 1
ATOM 626 C CA . LEU A 1 78 ? -12.445 -7.279 12.263 1.00 89.69 78 LEU A CA 1
ATOM 627 C C . LEU A 1 78 ? -13.258 -6.676 13.414 1.00 89.69 78 LEU A C 1
ATOM 629 O O . LEU A 1 78 ? -13.291 -7.263 14.490 1.00 89.69 78 LEU A O 1
ATOM 633 N N . GLU A 1 79 ? -13.954 -5.565 13.188 1.00 86.50 79 GLU A N 1
ATOM 634 C CA . GLU A 1 79 ? -14.844 -4.947 14.178 1.00 86.50 79 GLU A CA 1
ATOM 635 C C . GLU A 1 79 ? -15.970 -5.903 14.596 1.00 86.50 79 GLU A C 1
ATOM 637 O O . GLU A 1 79 ? -16.194 -6.114 15.784 1.00 86.50 79 GLU A O 1
ATOM 642 N N . HIS A 1 80 ? -16.616 -6.567 13.632 1.00 85.44 80 HIS A N 1
ATOM 643 C CA . HIS A 1 80 ? -17.658 -7.557 13.916 1.00 85.44 80 HIS A CA 1
ATOM 644 C C . HIS A 1 80 ? -17.121 -8.793 14.659 1.00 85.44 80 HIS A C 1
ATOM 646 O O . HIS A 1 80 ? -17.819 -9.378 15.482 1.00 85.44 80 HIS A O 1
ATOM 652 N N . GLN A 1 81 ? -15.901 -9.244 14.355 1.00 82.38 81 GLN A N 1
ATOM 653 C CA . GLN A 1 81 ? -15.305 -10.419 15.005 1.00 82.38 81 GLN A CA 1
ATOM 654 C C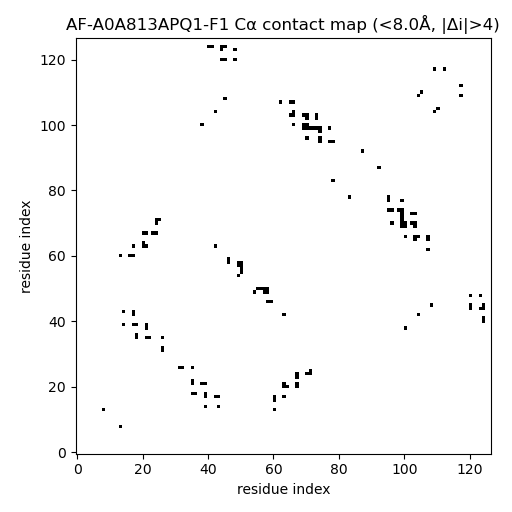 . GLN A 1 81 ? -14.869 -10.159 16.448 1.00 82.38 81 GLN A C 1
ATOM 656 O O . GLN A 1 81 ? -14.888 -11.086 17.251 1.00 82.38 81 GLN A O 1
ATOM 661 N N . ASN A 1 82 ? -14.467 -8.928 16.766 1.00 72.06 82 ASN A N 1
ATOM 662 C CA . ASN A 1 82 ? -14.007 -8.565 18.105 1.00 72.06 82 ASN A CA 1
ATOM 663 C C . ASN A 1 82 ? -15.147 -8.102 19.032 1.00 72.06 82 ASN A C 1
ATOM 665 O O . ASN A 1 82 ? -14.836 -7.660 20.132 1.00 72.06 82 ASN A O 1
ATOM 669 N N . ASP A 1 83 ? -16.418 -8.202 18.597 1.00 64.62 83 ASP A N 1
ATOM 670 C CA . ASP A 1 83 ? -17.633 -7.788 19.327 1.00 64.62 83 ASP A CA 1
ATOM 671 C C . ASP A 1 83 ? -17.377 -6.518 20.143 1.00 64.62 83 ASP A C 1
ATOM 673 O O . ASP A 1 83 ? -17.303 -6.581 21.369 1.00 64.62 83 ASP A O 1
ATOM 677 N N . ILE A 1 84 ? -17.114 -5.391 19.458 1.00 58.03 84 ILE A N 1
ATOM 678 C CA . ILE A 1 84 ? -16.684 -4.128 20.084 1.00 58.03 84 ILE A CA 1
ATOM 679 C C . ILE A 1 84 ? -17.779 -3.617 21.039 1.00 58.03 84 ILE A C 1
ATOM 681 O O . ILE A 1 84 ? -18.626 -2.796 20.703 1.00 58.03 84 ILE A O 1
ATOM 685 N N . ARG A 1 85 ? -17.740 -4.163 22.253 1.00 53.12 85 ARG A N 1
ATOM 686 C CA . ARG A 1 85 ? -18.381 -3.755 23.505 1.00 53.12 85 ARG A CA 1
ATOM 687 C C . ARG A 1 85 ? -17.323 -3.327 24.530 1.00 53.12 85 ARG A C 1
ATOM 689 O O . ARG A 1 85 ? -17.671 -2.899 25.625 1.00 53.12 85 ARG A O 1
ATOM 696 N N . LEU A 1 86 ? -16.040 -3.470 24.192 1.00 50.56 86 LEU A N 1
ATOM 697 C CA . LEU A 1 86 ? -14.906 -2.973 24.968 1.00 50.56 86 LEU A CA 1
ATOM 698 C C . LEU A 1 86 ? -14.696 -1.480 24.669 1.00 50.56 86 LEU A C 1
ATOM 700 O O . LEU A 1 86 ? -15.054 -1.041 23.573 1.00 50.56 86 LEU A O 1
ATOM 704 N N . PRO A 1 87 ? -14.199 -0.698 25.647 1.00 52.31 87 PRO A N 1
ATOM 705 C CA . PRO A 1 87 ? -14.254 0.759 25.606 1.00 52.31 87 PRO A CA 1
ATOM 706 C C . PRO A 1 87 ? -13.623 1.310 24.328 1.00 52.31 87 PRO A C 1
ATOM 708 O O . PRO A 1 87 ? -12.709 0.707 23.770 1.00 52.31 87 PRO A O 1
ATOM 711 N N . GLU A 1 88 ? -14.145 2.448 23.863 1.00 61.44 88 GLU A N 1
ATOM 712 C CA . GLU A 1 88 ? -13.750 3.172 22.648 1.00 61.44 88 GLU A CA 1
ATOM 713 C C . GLU A 1 88 ? -12.305 3.714 22.700 1.00 61.44 88 GLU A C 1
ATOM 715 O O . GLU A 1 88 ? -12.053 4.885 22.429 1.00 61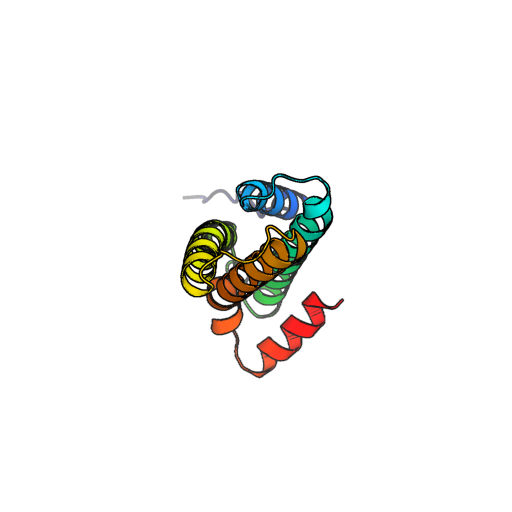.44 88 GLU A O 1
ATOM 720 N N . GLU A 1 89 ? -11.327 2.890 23.061 1.00 71.75 89 GLU A N 1
ATOM 721 C CA . GLU A 1 89 ? -9.931 3.280 23.097 1.00 71.75 89 GLU A CA 1
ATOM 722 C C . GLU A 1 89 ? -9.434 3.458 21.664 1.00 71.75 89 GLU A C 1
ATOM 724 O O . GLU A 1 89 ? -9.426 2.537 20.839 1.00 71.75 89 GLU A O 1
ATOM 729 N N . GLN A 1 90 ? -9.031 4.689 21.363 1.00 75.00 90 GLN A N 1
ATOM 730 C CA . GLN A 1 90 ? -8.505 5.111 20.069 1.00 75.00 90 GLN A CA 1
ATOM 731 C C . GLN A 1 90 ? -7.363 4.196 19.584 1.00 75.00 90 GLN A C 1
ATOM 733 O O . GLN A 1 90 ? -7.277 3.885 18.394 1.00 75.00 90 GLN A O 1
ATOM 738 N N . GLU A 1 91 ? -6.543 3.683 20.506 1.00 77.81 91 GLU A N 1
ATOM 739 C CA . GLU A 1 91 ? -5.463 2.730 20.228 1.00 77.81 91 GLU A CA 1
ATOM 740 C C . GLU A 1 91 ? -5.983 1.402 19.648 1.00 77.81 91 GLU A C 1
ATOM 742 O O . GLU A 1 91 ? -5.419 0.867 18.689 1.00 77.81 91 GLU A O 1
ATOM 747 N N . HIS A 1 92 ? -7.115 0.895 20.148 1.00 81.00 92 HIS A N 1
ATOM 748 C CA . HIS A 1 92 ? -7.717 -0.331 19.631 1.00 81.00 92 HIS A CA 1
ATOM 749 C C . HIS A 1 92 ? -8.206 -0.150 18.189 1.00 81.00 92 HIS A C 1
ATOM 751 O O . HIS A 1 92 ? -7.923 -0.983 17.323 1.00 81.00 92 HIS A O 1
ATOM 757 N N . LYS A 1 93 ? -8.883 0.971 17.899 1.00 80.75 93 LYS A N 1
ATOM 758 C CA . LYS A 1 93 ? -9.349 1.303 16.540 1.00 80.75 93 LYS A CA 1
ATOM 759 C C . LYS A 1 93 ? -8.173 1.414 15.566 1.00 80.75 93 LYS A C 1
ATOM 761 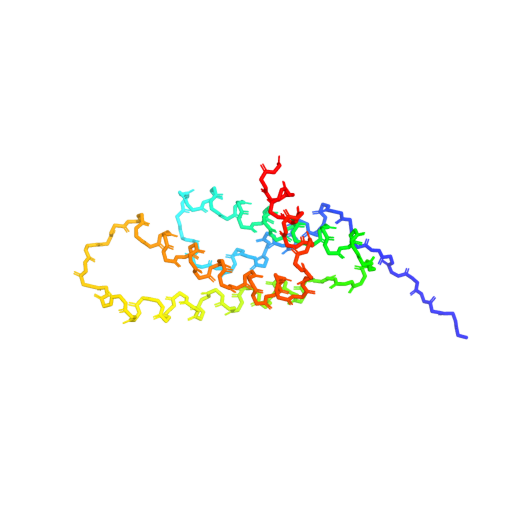O O . LYS A 1 93 ? -8.215 0.847 14.471 1.00 80.75 93 LYS A O 1
ATOM 766 N N . GLN A 1 94 ? -7.088 2.059 15.992 1.00 84.12 94 GLN A N 1
ATOM 767 C CA . GLN A 1 94 ? -5.842 2.158 15.232 1.00 84.12 94 GLN A CA 1
ATOM 768 C C . GLN A 1 94 ? -5.205 0.787 14.958 1.00 84.12 94 GLN A C 1
ATOM 770 O O . GLN A 1 94 ? -4.789 0.516 13.829 1.00 84.12 94 GLN A O 1
ATOM 775 N N . ALA A 1 95 ? -5.182 -0.111 15.944 1.00 86.81 95 ALA A N 1
ATOM 776 C CA . ALA A 1 95 ? -4.658 -1.463 15.774 1.00 86.81 95 ALA A CA 1
ATOM 777 C C . ALA A 1 95 ? -5.492 -2.297 14.784 1.00 86.81 95 ALA A C 1
ATOM 779 O O . ALA A 1 95 ? -4.930 -3.009 13.945 1.00 86.81 95 ALA A O 1
ATOM 780 N N . LEU A 1 96 ? -6.827 -2.210 14.839 1.00 88.81 96 LEU A N 1
ATOM 781 C CA . LEU A 1 96 ? -7.708 -2.881 13.875 1.00 88.81 96 LEU A CA 1
ATOM 782 C C . LEU A 1 96 ? -7.515 -2.339 12.458 1.00 88.81 96 LEU A C 1
ATOM 784 O O . LEU A 1 96 ? -7.439 -3.115 11.503 1.00 88.81 96 LEU A O 1
ATOM 788 N N . LEU A 1 97 ? -7.370 -1.021 12.324 1.00 89.44 97 LEU A N 1
ATOM 789 C CA . LEU A 1 97 ? -7.093 -0.373 11.049 1.00 89.44 97 LEU A CA 1
ATOM 790 C C . LEU A 1 97 ? -5.744 -0.815 10.471 1.00 89.44 97 LEU A C 1
ATOM 792 O O . LEU A 1 97 ? -5.671 -1.163 9.291 1.00 89.44 97 LEU A O 1
ATOM 796 N N . LEU A 1 98 ? -4.693 -0.881 11.291 1.00 91.06 98 LEU A N 1
ATOM 797 C CA . LEU A 1 98 ? -3.386 -1.367 10.854 1.00 91.06 98 LEU A CA 1
ATOM 798 C C . LEU A 1 98 ? -3.452 -2.833 10.409 1.00 91.06 98 LEU A C 1
ATOM 800 O O . LEU A 1 98 ? -2.894 -3.179 9.369 1.00 91.06 98 LEU A O 1
ATOM 804 N N . LYS A 1 99 ? -4.189 -3.687 11.131 1.00 92.81 99 LYS A N 1
ATOM 805 C CA . LYS A 1 99 ? -4.435 -5.082 10.726 1.00 92.81 99 LYS A CA 1
ATOM 806 C C . LYS A 1 99 ? -5.173 -5.160 9.387 1.00 92.81 99 LYS A C 1
ATOM 808 O O . LYS A 1 99 ? -4.760 -5.915 8.508 1.00 92.81 99 LYS A O 1
ATOM 813 N N . ALA A 1 100 ? -6.228 -4.366 9.200 1.00 94.44 100 ALA A N 1
ATOM 814 C CA . ALA A 1 100 ? -6.971 -4.307 7.942 1.00 94.44 100 ALA A CA 1
ATOM 815 C C . ALA A 1 100 ? -6.085 -3.838 6.774 1.00 94.44 100 ALA A C 1
ATOM 817 O O . ALA A 1 100 ? -6.120 -4.422 5.688 1.00 94.44 100 ALA A O 1
ATOM 818 N N . PHE A 1 101 ? -5.254 -2.820 7.011 1.00 95.56 101 PHE A N 1
ATOM 819 C CA . PHE A 1 101 ? -4.273 -2.319 6.053 1.00 95.56 101 PHE A CA 1
ATOM 820 C C . PHE A 1 101 ? -3.216 -3.360 5.703 1.00 95.56 101 PHE A C 1
ATOM 822 O O . PHE A 1 101 ? -2.979 -3.599 4.522 1.00 95.56 101 PHE A O 1
ATOM 829 N N . TYR A 1 102 ? -2.649 -4.041 6.697 1.00 95.81 102 TYR A N 1
ATOM 830 C CA . TYR A 1 102 ? -1.678 -5.108 6.485 1.00 95.81 102 TYR A CA 1
ATOM 831 C C . TYR A 1 102 ? -2.241 -6.213 5.581 1.00 95.81 102 TYR A C 1
ATOM 833 O O . TYR A 1 102 ? -1.620 -6.576 4.584 1.00 95.81 102 TYR A O 1
ATOM 841 N N . VAL A 1 103 ? -3.465 -6.681 5.849 1.00 96.75 103 VAL A N 1
ATOM 842 C CA . VAL A 1 103 ? -4.131 -7.687 5.004 1.00 96.75 103 VAL A CA 1
ATOM 843 C C . VAL A 1 103 ? -4.332 -7.174 3.573 1.00 96.75 103 VAL A C 1
ATOM 845 O O . VAL A 1 103 ? -4.070 -7.904 2.614 1.00 96.75 103 VAL A O 1
ATOM 848 N N . ALA A 1 104 ? -4.748 -5.915 3.404 1.00 97.19 104 ALA A N 1
ATOM 849 C CA . ALA A 1 104 ? -4.906 -5.306 2.084 1.00 97.19 104 ALA A CA 1
ATOM 850 C C . ALA A 1 104 ? -3.569 -5.207 1.323 1.00 97.19 104 ALA A C 1
ATOM 852 O O . ALA A 1 104 ? -3.515 -5.543 0.140 1.00 97.19 104 ALA A O 1
ATOM 853 N N . ILE A 1 105 ? -2.482 -4.815 1.996 1.00 97.44 105 ILE A N 1
ATOM 854 C CA . ILE A 1 105 ? -1.126 -4.807 1.429 1.00 97.44 105 ILE A CA 1
ATOM 855 C C . ILE A 1 105 ? -0.703 -6.215 1.019 1.00 97.44 105 ILE A C 1
ATOM 857 O O . ILE A 1 105 ? -0.175 -6.401 -0.082 1.00 97.44 105 ILE A O 1
ATOM 861 N N . CYS A 1 106 ? -0.980 -7.222 1.850 1.00 96.19 106 CYS A N 1
ATOM 862 C CA . CYS A 1 106 ? -0.623 -8.593 1.525 1.00 96.19 106 CYS A CA 1
ATOM 863 C C . CYS A 1 106 ? -1.293 -9.073 0.230 1.00 96.19 106 CYS A C 1
ATOM 865 O O . CYS A 1 106 ? -0.643 -9.652 -0.644 1.00 96.19 106 CYS A O 1
ATOM 867 N N . LEU A 1 107 ? -2.588 -8.790 0.088 1.00 96.56 107 LEU A N 1
ATOM 868 C CA . LEU A 1 107 ? -3.388 -9.196 -1.067 1.00 96.56 107 LEU A CA 1
ATOM 869 C C . LEU A 1 107 ? -3.055 -8.416 -2.340 1.00 96.56 107 LEU A C 1
ATOM 871 O O . LEU A 1 107 ? -3.121 -8.981 -3.432 1.00 96.56 107 LEU A O 1
ATOM 875 N N . CYS A 1 108 ? -2.701 -7.137 -2.218 1.00 96.44 108 CYS A N 1
ATOM 876 C CA . CYS A 1 108 ? -2.379 -6.296 -3.370 1.00 96.44 108 CYS A CA 1
ATOM 877 C C . CYS A 1 108 ? -0.928 -6.451 -3.844 1.00 96.44 108 CYS A C 1
ATOM 879 O O . CYS A 1 108 ? -0.681 -6.376 -5.048 1.00 96.44 108 CYS A O 1
ATOM 881 N N . TYR A 1 109 ? 0.022 -6.681 -2.932 1.00 95.81 109 TYR A N 1
ATOM 882 C CA . TYR A 1 109 ? 1.455 -6.631 -3.239 1.00 95.81 109 TYR A CA 1
ATOM 883 C C . TYR A 1 109 ? 2.203 -7.899 -2.812 1.00 95.81 109 TYR A C 1
ATOM 885 O O . TYR A 1 109 ? 2.821 -8.550 -3.651 1.00 95.81 109 TYR A O 1
ATOM 893 N N . TRP A 1 110 ? 2.122 -8.298 -1.539 1.00 94.81 110 TRP A N 1
ATOM 894 C CA . TRP A 1 110 ? 2.978 -9.354 -0.968 1.00 94.81 110 TRP A CA 1
ATOM 895 C C . TRP A 1 110 ? 2.875 -10.708 -1.673 1.00 94.81 110 TRP A C 1
ATOM 897 O O . TRP A 1 110 ? 3.888 -11.343 -1.967 1.00 94.81 110 TRP A O 1
ATOM 907 N N . PHE A 1 111 ? 1.657 -11.176 -1.961 1.00 93.75 111 PHE A N 1
ATOM 908 C CA . PHE A 1 111 ? 1.471 -12.497 -2.571 1.00 93.75 111 PHE A CA 1
ATOM 909 C C . PHE A 1 111 ? 1.936 -12.572 -4.027 1.00 93.75 111 PHE A C 1
ATOM 911 O O . PHE A 1 111 ? 2.125 -13.671 -4.541 1.00 93.75 111 PHE A O 1
ATOM 918 N N . ARG A 1 112 ? 2.191 -11.427 -4.669 1.00 90.56 112 ARG A N 1
ATOM 919 C CA . ARG A 1 112 ? 2.793 -11.359 -6.007 1.00 90.56 112 ARG A CA 1
ATOM 920 C C . ARG A 1 112 ? 4.293 -11.672 -5.983 1.00 90.56 112 ARG A C 1
ATOM 922 O O . ARG A 1 112 ? 4.867 -11.956 -7.027 1.00 90.56 112 ARG A O 1
ATOM 929 N N . LEU A 1 113 ? 4.918 -11.608 -4.806 1.00 91.81 113 LEU A N 1
ATOM 930 C CA . LEU A 1 113 ? 6.357 -11.751 -4.619 1.00 91.81 113 LEU A CA 1
ATOM 931 C C . LEU A 1 113 ? 6.761 -13.190 -4.290 1.00 91.81 113 LEU A C 1
ATOM 933 O O . LEU A 1 113 ? 6.073 -13.899 -3.540 1.00 91.81 113 LEU A O 1
ATOM 937 N N . LYS A 1 114 ? 7.942 -13.584 -4.780 1.00 91.06 114 LYS A N 1
ATOM 938 C CA . LYS A 1 114 ? 8.650 -14.803 -4.359 1.00 91.06 114 LYS A CA 1
ATOM 939 C C . LYS A 1 114 ? 9.218 -14.638 -2.944 1.00 91.06 114 LYS A C 1
ATOM 941 O O . LYS A 1 114 ? 9.369 -13.526 -2.446 1.00 91.06 114 LYS A O 1
ATOM 946 N N . SER A 1 115 ? 9.589 -15.748 -2.297 1.00 88.31 115 SER A N 1
ATOM 947 C CA . SER A 1 115 ? 10.068 -15.735 -0.902 1.00 88.31 115 SER A CA 1
ATOM 948 C C . SER A 1 115 ? 11.251 -14.790 -0.659 1.00 88.31 115 SER A C 1
ATOM 950 O O . SER A 1 115 ? 11.253 -14.077 0.336 1.00 88.31 115 SER A O 1
ATOM 952 N N . GLN A 1 116 ? 12.235 -14.750 -1.562 1.00 88.44 116 GLN A N 1
ATOM 953 C CA . GLN A 1 116 ? 13.412 -13.879 -1.423 1.00 88.44 116 GLN A CA 1
ATOM 954 C C . GLN A 1 116 ? 13.046 -12.389 -1.546 1.00 88.44 116 GLN A C 1
ATOM 956 O O . GLN A 1 116 ? 13.538 -11.557 -0.788 1.00 88.44 116 GLN A O 1
ATOM 961 N N . GLN A 1 117 ? 12.117 -12.068 -2.449 1.00 91.94 117 GLN A N 1
ATOM 962 C CA . GLN A 1 117 ? 11.645 -10.704 -2.695 1.00 91.94 117 GLN A CA 1
ATOM 963 C C . GLN A 1 117 ? 10.841 -10.152 -1.513 1.00 91.94 117 GLN A C 1
ATOM 965 O O . GLN A 1 117 ? 10.926 -8.974 -1.193 1.00 91.94 117 GLN A O 1
ATOM 970 N N . ARG A 1 118 ? 10.093 -11.011 -0.815 1.00 91.62 118 ARG A N 1
ATOM 971 C CA . ARG A 1 118 ? 9.348 -10.641 0.397 1.00 91.62 118 ARG A CA 1
ATOM 972 C C . ARG A 1 118 ? 10.260 -10.106 1.498 1.00 91.62 118 ARG A C 1
ATOM 974 O O . ARG A 1 118 ? 9.962 -9.075 2.088 1.00 91.62 118 ARG A O 1
ATOM 981 N N . THR A 1 119 ? 11.387 -10.773 1.746 1.00 90.06 119 THR A N 1
ATOM 982 C CA . THR A 1 119 ? 12.375 -10.321 2.738 1.00 90.06 119 THR A CA 1
ATOM 983 C C . THR A 1 119 ? 13.021 -8.998 2.333 1.00 90.06 119 THR A C 1
ATOM 985 O O . THR A 1 119 ? 13.278 -8.163 3.193 1.00 90.06 119 THR A O 1
ATOM 988 N N . ALA A 1 120 ? 13.269 -8.789 1.038 1.00 91.00 120 ALA A N 1
ATOM 989 C CA . ALA A 1 120 ? 13.818 -7.534 0.535 1.00 91.00 120 ALA A CA 1
ATOM 990 C C . ALA A 1 120 ? 12.814 -6.371 0.652 1.00 91.00 120 ALA A C 1
ATOM 992 O O . ALA A 1 120 ? 13.195 -5.296 1.101 1.00 91.00 120 ALA A O 1
ATOM 993 N N . LEU A 1 121 ? 11.528 -6.604 0.362 1.00 91.25 121 LEU A N 1
ATOM 994 C CA . LEU A 1 121 ? 10.478 -5.595 0.535 1.00 91.25 121 LEU A CA 1
ATOM 995 C C . LEU A 1 121 ? 10.353 -5.126 1.992 1.00 91.25 121 LEU A C 1
ATOM 997 O O . LEU A 1 121 ? 10.147 -3.941 2.226 1.00 91.25 121 LEU A O 1
ATOM 1001 N N . LEU A 1 122 ? 10.473 -6.027 2.973 1.00 89.69 122 LEU A N 1
ATOM 1002 C CA . LEU A 1 122 ? 10.418 -5.626 4.386 1.00 89.69 122 LEU A CA 1
ATOM 1003 C C . LEU A 1 122 ? 11.532 -4.632 4.735 1.00 89.69 122 LEU A C 1
ATOM 1005 O O . LEU A 1 122 ? 11.262 -3.635 5.391 1.00 89.69 122 LEU A O 1
ATOM 1009 N N . LYS A 1 123 ? 12.745 -4.849 4.214 1.00 89.50 123 LYS A N 1
ATOM 1010 C CA . LYS A 1 123 ? 13.871 -3.924 4.407 1.00 89.50 123 LYS A CA 1
ATOM 1011 C C . LYS A 1 123 ? 13.628 -2.560 3.758 1.00 89.50 123 LYS A C 1
ATOM 1013 O O . LYS A 1 123 ? 14.021 -1.557 4.329 1.00 89.50 123 LYS A O 1
ATOM 1018 N N . GLU A 1 124 ? 12.978 -2.526 2.593 1.00 88.50 124 GLU A N 1
ATOM 1019 C CA . GLU A 1 124 ? 12.604 -1.276 1.907 1.00 88.50 124 GLU A CA 1
ATOM 1020 C C . GLU A 1 124 ? 11.539 -0.489 2.688 1.00 88.50 124 GLU A C 1
ATOM 1022 O O . GLU A 1 124 ? 11.535 0.735 2.672 1.00 88.50 124 GLU A O 1
ATOM 1027 N N . ILE A 1 125 ? 10.620 -1.181 3.368 1.00 88.19 125 ILE A N 1
ATOM 1028 C CA . ILE A 1 125 ? 9.578 -0.546 4.191 1.00 88.19 125 ILE A CA 1
ATOM 1029 C C . ILE A 1 125 ? 10.154 0.013 5.504 1.00 88.19 125 ILE A C 1
ATOM 1031 O O . ILE A 1 125 ? 9.625 0.990 6.029 1.00 88.19 125 ILE A O 1
ATOM 1035 N N . GLU A 1 126 ? 11.199 -0.617 6.042 1.00 80.81 126 GLU A N 1
ATOM 1036 C CA . GLU A 1 126 ? 11.871 -0.222 7.289 1.00 80.81 126 GLU A CA 1
ATOM 1037 C C . GLU A 1 126 ? 12.929 0.886 7.108 1.00 80.81 126 GLU A C 1
ATOM 1039 O O . GLU A 1 126 ? 13.397 1.431 8.110 1.00 80.81 126 GLU A O 1
ATOM 1044 N N . ALA A 1 127 ? 13.310 1.199 5.864 1.00 66.44 127 ALA A N 1
ATOM 1045 C CA . ALA A 1 127 ? 14.319 2.201 5.503 1.00 66.44 127 ALA A CA 1
ATOM 1046 C C . ALA A 1 127 ? 13.758 3.635 5.462 1.00 66.44 127 ALA A C 1
ATOM 1048 O O . ALA A 1 127 ? 14.506 4.555 5.869 1.00 66.44 127 ALA A O 1
#

Mean predicted aligned error: 5.88 Å

Nearest PDB structures (foldseek):
  9ayf-assembly1_Q  TM=2.821E-01  e=7.501E+00  Homo sapiens

Sequence (127 aa):
MSAWDFGMLSKTEEKRYVQAILKALPFQSLEERPMHCCMVSVVLACHNFLRSENDIAAVSLRDVRRVANLVPYYLRKLEHQNDIRLPEEQEHKQALLLKAFYVAICLCYWFRLKSQQRTALLKEIEA

InterPro domains:
  IPR031248 E3 ubiquitin-protein ligase RNF213 [PTHR22605] (4-118)

Secondary structure (DSSP, 8-state):
----------HHHHHHHHHHHHTTSS--SGGGHHHHHHHHHHHHHHHHHHHHHS-GGG--HHHHHHHHHHHHHHHHHHHHHTTS-S---HHHHHHHHHHHHHHHHHHHTGGGS-HHHHHHHHHHHH-

Foldseek 3Di:
DDDDDPDDDDLVRVLVLLLVLLVLPPPDDPVCVVVSVLLSLLVSLLLVLQCVVDPNVSDDVVLSNQLSVQLVVQLVVLCVVVVPPDDPPPVVSVVSSVVSSVVSCCVSGVVVDDPVSNVVSVVSSVD